Protein AF-A0A2W2MKD1-F1 (afdb_monomer_lite)

Structure (mmCIF, N/CA/C/O backbone):
data_AF-A0A2W2MKD1-F1
#
_entry.id   AF-A0A2W2MKD1-F1
#
loop_
_atom_site.group_PDB
_atom_site.id
_atom_site.type_symbol
_atom_site.label_atom_id
_atom_site.label_alt_id
_atom_site.label_comp_id
_atom_site.label_asym_id
_atom_site.label_entity_id
_atom_site.label_seq_id
_atom_site.pdbx_PDB_ins_code
_atom_site.Cartn_x
_atom_site.Cartn_y
_atom_site.Cartn_z
_atom_site.occupancy
_atom_site.B_iso_or_equiv
_atom_site.auth_seq_id
_atom_site.auth_comp_id
_atom_site.auth_asym_id
_atom_site.auth_atom_id
_atom_site.pdbx_PDB_model_num
ATOM 1 N N . MET A 1 1 ? -12.710 1.604 41.311 1.00 75.38 1 MET A N 1
ATOM 2 C CA . MET A 1 1 ? -12.451 0.611 40.244 1.00 75.38 1 MET A CA 1
ATOM 3 C C . MET A 1 1 ? -13.585 0.554 39.231 1.00 75.38 1 MET A C 1
ATOM 5 O O . MET A 1 1 ? -13.336 0.940 38.103 1.00 75.38 1 MET A O 1
ATOM 9 N N . LEU A 1 2 ? -14.827 0.238 39.620 1.00 88.69 2 LEU A N 1
ATOM 10 C CA . LEU A 1 2 ? -15.974 0.166 38.690 1.00 88.69 2 LEU A CA 1
ATOM 11 C C . 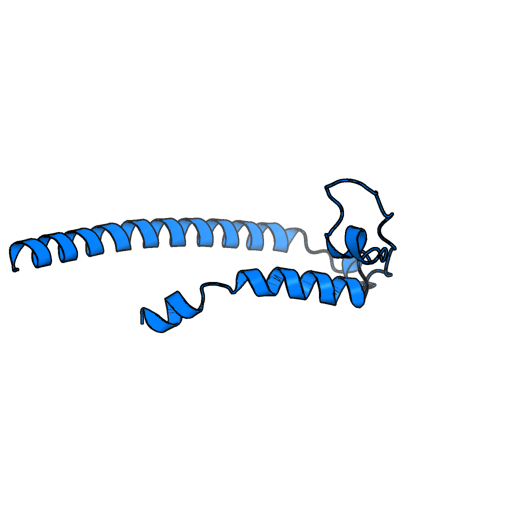LEU A 1 2 ? -16.208 1.430 37.836 1.00 88.69 2 LEU A C 1
ATOM 13 O O . LEU A 1 2 ? -16.461 1.316 36.643 1.00 88.69 2 LEU A O 1
ATOM 17 N N . VAL A 1 3 ? -16.065 2.628 38.415 1.00 90.31 3 VAL A N 1
ATOM 18 C CA . VAL A 1 3 ? -16.225 3.903 37.682 1.00 90.31 3 VAL A CA 1
ATOM 19 C C . VAL A 1 3 ? -15.140 4.085 36.617 1.00 90.31 3 VAL A C 1
ATOM 21 O O . VAL A 1 3 ? -15.439 4.439 35.482 1.00 90.31 3 VAL A O 1
ATOM 24 N N . LEU A 1 4 ? -13.885 3.783 36.958 1.00 86.44 4 LEU A N 1
ATOM 25 C CA . LEU A 1 4 ? -12.760 3.863 36.023 1.00 86.44 4 LEU A CA 1
ATOM 26 C C . LEU A 1 4 ? -12.923 2.837 34.892 1.00 86.44 4 LEU A C 1
ATOM 28 O O . LEU A 1 4 ? -12.731 3.175 33.729 1.00 86.44 4 LEU A O 1
ATOM 32 N N . THR A 1 5 ? -13.362 1.616 35.212 1.00 87.06 5 THR A N 1
ATOM 33 C CA . THR A 1 5 ? -13.659 0.576 34.217 1.00 87.06 5 THR A CA 1
ATOM 34 C C . THR A 1 5 ? -14.791 0.995 33.275 1.00 87.06 5 THR A C 1
ATOM 36 O O . THR A 1 5 ? -14.659 0.840 32.064 1.00 87.06 5 THR A O 1
ATOM 39 N N . ALA A 1 6 ? -15.879 1.572 33.793 1.00 86.88 6 ALA A N 1
ATOM 40 C CA . ALA A 1 6 ? -16.997 2.038 32.971 1.00 86.88 6 ALA A CA 1
ATOM 41 C C . ALA A 1 6 ? -16.575 3.152 31.998 1.00 86.88 6 ALA A C 1
ATOM 43 O O . ALA A 1 6 ? -16.906 3.092 30.813 1.00 86.88 6 ALA A O 1
ATOM 44 N N . VAL A 1 7 ? -15.792 4.127 32.476 1.00 88.00 7 VAL A N 1
ATOM 45 C CA . VAL A 1 7 ? -15.251 5.215 31.644 1.00 88.00 7 VAL A CA 1
ATOM 46 C C . VAL A 1 7 ? -14.329 4.669 30.549 1.00 88.00 7 VAL A C 1
ATOM 48 O O . VAL A 1 7 ? -14.455 5.076 29.395 1.00 88.00 7 VAL A O 1
ATOM 51 N N . LEU A 1 8 ? -13.460 3.703 30.870 1.00 85.25 8 LEU A N 1
ATOM 52 C CA . LEU A 1 8 ? -12.581 3.060 29.886 1.00 85.25 8 LEU A CA 1
ATOM 53 C C . LEU A 1 8 ? -13.373 2.307 28.808 1.00 85.25 8 LEU A C 1
ATOM 55 O O . LEU A 1 8 ? -13.091 2.464 27.622 1.00 85.25 8 LEU A O 1
ATOM 59 N N . VAL A 1 9 ? -14.397 1.537 29.185 1.00 83.62 9 VAL A N 1
ATOM 60 C CA . VAL A 1 9 ? -15.230 0.781 28.230 1.00 83.62 9 VAL A CA 1
ATOM 61 C C . VAL A 1 9 ? -16.011 1.713 27.297 1.00 83.62 9 VAL A C 1
ATOM 63 O O . VAL A 1 9 ? -16.065 1.478 26.086 1.00 83.62 9 VAL A O 1
ATOM 66 N N . LEU A 1 10 ? -16.577 2.798 27.831 1.00 82.56 10 LEU A N 1
ATOM 67 C CA . LEU A 1 10 ? -17.247 3.829 27.032 1.00 82.56 10 LEU A CA 1
ATOM 68 C C . LEU A 1 10 ? -16.271 4.530 26.072 1.00 82.56 10 LEU A C 1
ATOM 70 O O . LEU A 1 10 ? -16.591 4.700 24.892 1.00 82.56 10 LEU A O 1
ATOM 74 N N . GLY A 1 11 ? -15.069 4.869 26.550 1.00 83.00 11 GLY A N 1
ATOM 75 C CA . GLY A 1 11 ? -14.011 5.483 25.745 1.00 83.00 11 GLY A CA 1
ATOM 76 C C . GLY A 1 11 ? -13.528 4.587 24.601 1.00 83.00 11 GLY A C 1
ATOM 77 O O . GLY A 1 11 ? -13.415 5.048 23.463 1.00 83.00 11 GLY A O 1
ATOM 78 N N . MET A 1 12 ? -13.330 3.289 24.858 1.00 84.31 12 MET A N 1
ATOM 79 C CA . MET A 1 12 ? -12.928 2.314 23.834 1.00 84.31 12 MET A CA 1
ATOM 80 C C . MET A 1 12 ? -13.971 2.178 22.722 1.00 84.31 12 MET A C 1
ATOM 82 O O . MET A 1 12 ? -13.617 2.152 21.543 1.00 84.31 12 MET A O 1
ATOM 86 N N . LYS A 1 13 ? -15.264 2.144 23.067 1.00 77.81 13 LYS A N 1
ATOM 87 C CA . LYS A 1 13 ? -16.346 1.976 22.083 1.00 77.81 13 LYS A CA 1
ATOM 88 C C . LYS A 1 13 ? -16.456 3.167 21.126 1.00 77.81 13 LYS A C 1
ATOM 90 O O . LYS A 1 13 ? -16.763 2.981 19.948 1.00 77.81 13 LYS A O 1
ATOM 95 N N . LEU A 1 14 ? -16.201 4.379 21.620 1.00 80.50 14 LEU A N 1
ATOM 96 C CA . LEU A 1 14 ? -16.163 5.579 20.785 1.00 80.50 14 LEU A CA 1
ATOM 97 C C . LEU A 1 14 ? -14.879 5.632 19.940 1.00 80.50 14 LEU A C 1
ATOM 99 O O . LEU A 1 14 ? -14.959 5.876 18.737 1.00 80.50 14 LEU A O 1
ATOM 103 N N . SER A 1 15 ? -13.725 5.321 20.541 1.00 84.62 15 SER A N 1
ATOM 104 C CA . SER A 1 15 ? -12.421 5.280 19.862 1.00 84.62 15 SER A CA 1
ATOM 105 C C . SER A 1 15 ? -12.405 4.290 18.690 1.00 84.62 15 SER A C 1
ATOM 107 O O . SER A 1 15 ? -12.015 4.642 17.578 1.00 84.62 15 SER A O 1
ATOM 109 N N . ALA A 1 16 ? -12.954 3.087 18.885 1.00 83.12 16 ALA A N 1
ATOM 110 C CA . ALA A 1 16 ? -13.047 2.074 17.836 1.00 83.12 16 ALA A CA 1
ATOM 111 C C . ALA A 1 16 ? -13.875 2.546 16.627 1.00 83.12 16 ALA A C 1
ATOM 113 O O . ALA A 1 16 ? -13.502 2.289 15.482 1.00 83.12 16 ALA A O 1
ATOM 114 N N . ARG A 1 17 ? -14.972 3.284 16.860 1.00 86.75 17 ARG A N 1
ATOM 115 C CA . ARG A 1 17 ? -15.793 3.845 15.774 1.00 86.75 17 ARG A CA 1
ATOM 116 C C . ARG A 1 17 ? -15.025 4.895 14.982 1.00 86.75 17 ARG A C 1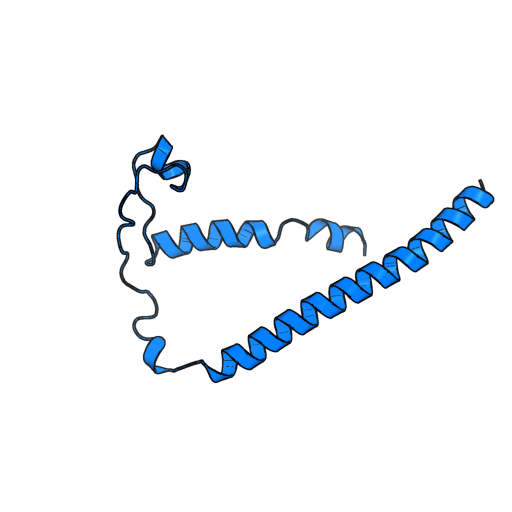
ATOM 118 O O . ARG A 1 17 ? -15.019 4.819 13.757 1.00 86.75 17 ARG A O 1
ATOM 125 N N . VAL A 1 18 ? -14.337 5.818 15.652 1.00 89.75 18 VAL A N 1
ATOM 126 C CA . VAL A 1 18 ? -13.517 6.838 14.976 1.00 89.75 18 VAL A CA 1
ATOM 127 C C . VAL A 1 18 ? -12.408 6.179 14.151 1.00 89.75 18 VAL A C 1
ATOM 129 O O . VAL A 1 18 ? -12.287 6.471 12.962 1.00 89.75 18 VAL A O 1
ATOM 132 N N . THR A 1 19 ? -11.674 5.220 14.721 1.00 89.06 19 THR A N 1
ATOM 133 C CA . THR A 1 19 ? -10.641 4.473 13.987 1.00 89.06 19 THR A CA 1
ATOM 134 C C . THR A 1 19 ? -11.224 3.735 12.782 1.00 89.06 19 THR A C 1
ATOM 136 O O . THR A 1 19 ? -10.651 3.800 11.696 1.00 89.06 19 THR A O 1
ATOM 139 N N . SER A 1 20 ? -12.389 3.092 12.920 1.00 88.50 20 SER A N 1
ATOM 140 C CA . SER A 1 20 ? -13.039 2.395 11.800 1.00 88.50 20 SER A CA 1
ATOM 141 C C . SER A 1 20 ? -13.433 3.338 10.657 1.00 88.50 20 SER A C 1
ATOM 143 O O . SER A 1 20 ? -13.250 2.993 9.492 1.00 88.50 20 SER A O 1
ATOM 145 N N . VAL A 1 21 ? -13.893 4.554 10.973 1.00 94.75 21 VAL A N 1
ATOM 146 C CA . VAL A 1 21 ? -14.228 5.577 9.972 1.00 94.75 21 VAL A CA 1
ATOM 147 C C . VAL A 1 21 ? -12.969 6.047 9.248 1.00 94.75 21 VAL A C 1
ATOM 149 O O . VAL A 1 21 ? -12.952 6.094 8.020 1.00 94.75 21 VAL A O 1
ATOM 152 N N . VAL A 1 22 ? -11.885 6.322 9.979 1.00 93.94 22 VAL A N 1
ATOM 153 C CA . VAL A 1 22 ? -10.592 6.699 9.380 1.00 93.94 22 VAL A CA 1
ATOM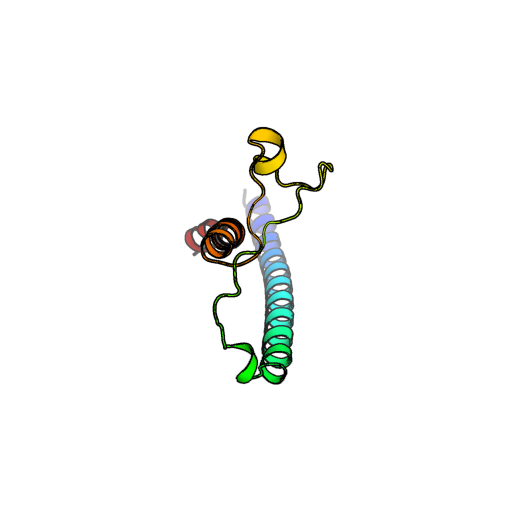 154 C C . VAL A 1 22 ? -10.065 5.588 8.464 1.00 93.94 22 VAL A C 1
ATOM 156 O O . VAL A 1 22 ? -9.575 5.861 7.366 1.00 93.94 22 VAL A O 1
ATOM 159 N N . VAL A 1 23 ? -10.214 4.324 8.874 1.00 92.62 23 VAL A N 1
ATOM 160 C CA . VAL A 1 23 ? -9.846 3.160 8.057 1.00 92.62 23 VAL A CA 1
ATOM 161 C C . VAL A 1 23 ? -10.708 3.058 6.794 1.00 92.62 23 VAL A C 1
ATOM 163 O O . VAL A 1 23 ? -10.172 2.824 5.711 1.00 92.62 23 VAL A O 1
ATOM 166 N N . ALA A 1 24 ? -12.018 3.268 6.897 1.00 95.31 24 ALA A N 1
ATOM 167 C CA . ALA A 1 24 ? -12.910 3.250 5.741 1.00 95.31 24 ALA A CA 1
ATOM 168 C C . ALA A 1 24 ? -12.542 4.344 4.725 1.00 95.31 24 ALA A C 1
ATOM 170 O O . ALA A 1 24 ? -12.475 4.073 3.527 1.00 95.31 24 ALA A O 1
ATOM 171 N N . ILE A 1 25 ? -12.222 5.552 5.202 1.00 96.62 25 ILE A N 1
ATOM 172 C CA . ILE A 1 25 ? -11.803 6.670 4.348 1.00 96.62 25 ILE A CA 1
ATOM 173 C C . ILE A 1 25 ? -10.503 6.333 3.608 1.00 96.62 25 ILE A C 1
ATOM 175 O O . ILE A 1 25 ? -10.461 6.459 2.384 1.00 96.62 25 ILE A O 1
ATOM 179 N N . LYS A 1 26 ? -9.453 5.860 4.304 1.00 92.12 26 LYS A N 1
ATOM 180 C CA . LYS A 1 26 ? -8.188 5.509 3.626 1.00 92.12 26 LYS A CA 1
ATOM 181 C C . LYS A 1 26 ? -8.388 4.403 2.583 1.00 92.12 26 LYS A C 1
ATOM 183 O O . LYS A 1 26 ? -7.811 4.483 1.504 1.00 92.12 26 LYS A O 1
ATOM 188 N N . VAL A 1 27 ? -9.226 3.402 2.867 1.00 96.31 27 VAL A N 1
ATOM 189 C CA . VAL A 1 27 ? -9.513 2.307 1.926 1.00 96.31 27 VAL A CA 1
ATOM 190 C C . VAL A 1 27 ? -10.275 2.829 0.709 1.00 96.31 27 VAL A C 1
ATOM 192 O O . VAL A 1 27 ? -9.924 2.476 -0.414 1.00 96.31 27 VAL A O 1
ATOM 195 N N . ALA A 1 28 ? -11.256 3.713 0.900 1.00 97.12 28 ALA A N 1
ATOM 196 C CA . ALA A 1 28 ? -11.977 4.337 -0.207 1.00 97.12 28 ALA A CA 1
ATOM 197 C C . ALA A 1 28 ? -11.034 5.124 -1.133 1.00 97.12 28 ALA A C 1
ATOM 199 O O . ALA A 1 28 ? -11.106 4.971 -2.351 1.00 97.12 28 ALA A O 1
ATOM 200 N N . VAL A 1 29 ? -10.101 5.901 -0.568 1.00 96.69 29 VAL A N 1
ATOM 201 C CA . VAL A 1 29 ? -9.080 6.623 -1.349 1.00 96.69 29 VAL A CA 1
ATOM 202 C C . VAL A 1 29 ? -8.210 5.651 -2.152 1.00 96.69 29 VAL A C 1
ATOM 204 O O . VAL A 1 29 ? -8.009 5.862 -3.347 1.00 96.69 29 VAL A O 1
ATOM 207 N N . VAL A 1 30 ? -7.742 4.561 -1.534 1.00 95.88 30 VAL A N 1
ATOM 208 C CA . VAL A 1 30 ? -6.949 3.528 -2.223 1.00 95.88 30 VAL A CA 1
ATOM 209 C C . VAL A 1 30 ? -7.736 2.903 -3.380 1.00 95.88 30 VAL A C 1
ATOM 211 O O . VAL A 1 30 ? -7.196 2.774 -4.477 1.00 95.88 30 VAL A O 1
ATOM 214 N N . LEU A 1 31 ? -9.016 2.574 -3.183 1.00 97.12 31 LEU A N 1
ATOM 215 C CA . LEU A 1 31 ? -9.866 2.009 -4.238 1.00 97.12 31 LEU A CA 1
ATOM 216 C C . LEU A 1 31 ? -10.051 2.972 -5.415 1.00 97.12 31 LEU A C 1
ATOM 218 O O . LEU A 1 31 ? -9.940 2.549 -6.565 1.00 97.12 31 LEU A O 1
ATOM 222 N N . VAL A 1 32 ? -10.280 4.261 -5.150 1.00 96.38 32 VAL A N 1
ATOM 223 C CA . VAL A 1 32 ? -10.396 5.282 -6.205 1.00 96.38 32 VAL A CA 1
ATOM 224 C C . VAL A 1 32 ? -9.110 5.363 -7.028 1.00 96.38 32 VAL A C 1
ATOM 226 O O . VAL A 1 32 ? -9.175 5.379 -8.257 1.00 96.38 32 VAL A O 1
ATOM 229 N N . VAL A 1 33 ? -7.945 5.359 -6.373 1.00 95.25 33 VAL A N 1
ATOM 230 C CA . VAL A 1 33 ? -6.642 5.388 -7.058 1.00 95.25 33 VAL A CA 1
ATOM 231 C C . VAL A 1 33 ? -6.428 4.135 -7.908 1.00 95.25 33 VAL A C 1
ATOM 233 O O . VAL A 1 33 ? -5.970 4.256 -9.042 1.00 95.25 33 VAL A O 1
ATOM 236 N N . ILE A 1 34 ? -6.788 2.949 -7.406 1.00 94.62 34 ILE A N 1
ATOM 237 C CA . ILE A 1 34 ? -6.676 1.689 -8.160 1.00 94.62 34 ILE A CA 1
ATOM 238 C C . ILE A 1 34 ? -7.562 1.725 -9.409 1.00 94.62 34 ILE A C 1
ATOM 240 O O . ILE A 1 34 ? -7.088 1.411 -10.500 1.00 94.62 34 ILE A O 1
ATOM 244 N N . ILE A 1 35 ? -8.827 2.132 -9.264 1.00 95.25 35 ILE A N 1
ATOM 245 C CA . ILE A 1 35 ? -9.781 2.203 -10.378 1.00 95.25 35 ILE A CA 1
ATOM 246 C C . ILE A 1 35 ? -9.297 3.209 -11.424 1.00 95.25 35 ILE A C 1
ATOM 248 O O . ILE A 1 35 ? -9.213 2.870 -12.601 1.00 95.25 35 ILE A O 1
ATOM 252 N N . ALA A 1 36 ? -8.932 4.423 -11.004 1.00 93.62 36 ALA A N 1
ATOM 253 C CA . ALA A 1 36 ? -8.414 5.440 -11.910 1.00 93.62 36 ALA A CA 1
ATOM 254 C C . ALA A 1 36 ? -7.139 4.953 -12.613 1.00 93.62 36 ALA A C 1
ATOM 256 O O . ALA A 1 36 ? -7.059 5.007 -13.836 1.00 93.62 36 ALA A O 1
ATOM 257 N N . GLY A 1 37 ? -6.175 4.415 -11.861 1.00 89.38 37 GLY A N 1
ATOM 258 C CA . GLY A 1 37 ? -4.906 3.916 -12.387 1.00 89.38 37 GLY A CA 1
ATOM 259 C C . GLY A 1 37 ? -5.070 2.782 -13.399 1.00 89.38 37 GLY A C 1
ATOM 260 O O . GLY A 1 37 ? -4.366 2.774 -14.407 1.00 89.38 37 GLY A O 1
ATOM 261 N N . ALA A 1 38 ? -6.034 1.879 -13.192 1.00 88.75 38 ALA A N 1
ATOM 262 C CA . ALA A 1 38 ? -6.313 0.776 -14.111 1.00 88.75 38 ALA A CA 1
ATOM 263 C C . ALA A 1 38 ? -6.677 1.260 -15.528 1.00 88.75 38 ALA A C 1
ATOM 265 O O . ALA A 1 38 ? -6.243 0.655 -16.507 1.00 88.75 38 ALA A O 1
ATOM 266 N N . PHE A 1 39 ? -7.388 2.386 -15.660 1.00 85.50 39 PHE A N 1
ATOM 267 C CA . PHE A 1 39 ? -7.717 2.971 -16.968 1.00 85.50 39 PHE A CA 1
ATOM 268 C C . PHE A 1 39 ? -6.515 3.625 -17.676 1.00 85.50 39 PHE A C 1
ATOM 270 O O . PHE A 1 39 ? -6.562 3.835 -18.887 1.00 85.50 39 PHE A O 1
ATOM 277 N N . PHE A 1 40 ? -5.428 3.925 -16.956 1.00 82.81 40 PHE A N 1
ATOM 278 C CA . PHE A 1 40 ? -4.200 4.508 -17.517 1.00 82.81 40 PHE A CA 1
ATOM 279 C C . PHE A 1 40 ? -3.133 3.465 -17.887 1.00 82.81 40 PHE A C 1
ATOM 281 O O . PHE A 1 40 ? -2.065 3.828 -18.393 1.00 82.81 40 PHE A O 1
ATOM 288 N N . VAL A 1 41 ? -3.404 2.173 -17.682 1.00 80.38 41 VAL A N 1
ATOM 289 C CA . VAL A 1 41 ? -2.465 1.095 -18.007 1.00 80.38 41 VAL A CA 1
ATOM 290 C C . VAL A 1 41 ? -2.342 0.923 -19.525 1.00 80.38 41 VAL A C 1
ATOM 292 O O . VAL A 1 41 ? -3.274 0.495 -20.201 1.00 80.38 41 VAL A O 1
ATOM 295 N N . LYS A 1 42 ? -1.158 1.219 -20.074 1.00 81.12 42 LYS A N 1
ATOM 296 C CA . LYS A 1 42 ? -0.825 0.991 -21.489 1.00 81.12 42 LYS A CA 1
ATOM 297 C C . LYS A 1 42 ? 0.185 -0.147 -21.620 1.00 81.12 42 LYS A C 1
ATOM 299 O O . LYS A 1 42 ? 1.321 -0.014 -21.175 1.00 81.12 42 LYS A O 1
ATOM 304 N N . GLY A 1 43 ? -0.209 -1.224 -22.308 1.00 74.50 43 GLY A N 1
ATOM 305 C CA . GLY A 1 43 ? 0.617 -2.414 -22.583 1.00 74.50 43 GLY A CA 1
ATOM 306 C C . GLY A 1 43 ? 1.989 -2.118 -23.214 1.00 74.50 43 GLY A C 1
ATOM 307 O O . GLY A 1 43 ? 2.962 -2.820 -22.960 1.00 74.50 43 GLY A O 1
ATOM 308 N N . GLY A 1 44 ? 2.093 -1.032 -23.986 1.00 77.69 44 GLY A N 1
ATOM 309 C CA . GLY A 1 44 ? 3.350 -0.604 -24.607 1.00 77.69 44 GLY A CA 1
ATOM 310 C C . GLY A 1 44 ? 4.395 -0.047 -23.633 1.00 77.69 44 GLY A C 1
ATOM 311 O O . GLY A 1 44 ? 5.575 -0.057 -23.959 1.00 77.69 44 GLY A O 1
ATOM 312 N N . ASN A 1 45 ? 3.998 0.386 -22.430 1.00 77.00 45 ASN A N 1
ATOM 313 C CA . ASN A 1 45 ? 4.924 0.941 -21.433 1.00 77.00 45 ASN A CA 1
ATOM 314 C C . ASN A 1 45 ? 5.676 -0.140 -20.639 1.00 77.00 45 ASN A C 1
ATOM 316 O O . ASN A 1 45 ? 6.571 0.182 -19.864 1.00 77.00 45 ASN A O 1
ATOM 320 N N . TYR A 1 46 ? 5.321 -1.416 -20.812 1.00 74.69 46 TYR A N 1
ATOM 321 C CA . TYR A 1 46 ? 5.945 -2.531 -20.096 1.00 74.69 46 TYR A CA 1
ATOM 322 C C . TYR A 1 46 ? 7.256 -3.010 -20.733 1.00 74.69 46 TYR A C 1
ATOM 324 O O . TYR A 1 46 ? 7.906 -3.895 -20.180 1.00 74.69 46 TYR A O 1
ATOM 332 N N . SER A 1 47 ? 7.654 -2.450 -21.881 1.00 74.75 47 SER A N 1
ATOM 333 C CA . SER A 1 47 ? 8.884 -2.825 -22.577 1.00 74.75 47 SER A CA 1
ATOM 334 C C . SER A 1 47 ? 9.792 -1.611 -22.792 1.00 74.75 47 SER A C 1
ATOM 336 O O . SER A 1 47 ? 9.412 -0.713 -23.544 1.00 74.75 47 SER A O 1
ATOM 338 N N . PRO A 1 48 ? 11.011 -1.590 -22.221 1.00 79.19 48 PRO A N 1
ATOM 339 C CA . PRO A 1 48 ? 11.588 -2.563 -21.284 1.00 79.19 48 PRO A CA 1
ATOM 340 C C . PRO A 1 48 ? 11.037 -2.407 -19.851 1.00 79.19 48 PRO A C 1
ATOM 342 O O . PRO A 1 48 ? 10.975 -1.298 -19.331 1.00 79.19 48 PRO A O 1
ATOM 345 N N . PHE A 1 49 ? 10.695 -3.521 -19.186 1.00 74.75 49 PHE A N 1
ATOM 346 C CA . PHE A 1 49 ? 10.141 -3.524 -17.816 1.00 74.75 49 PHE A CA 1
ATOM 347 C C . PHE A 1 49 ? 11.094 -2.907 -16.783 1.00 74.75 49 PHE A C 1
ATOM 349 O O . PHE A 1 49 ? 10.660 -2.305 -15.806 1.00 74.75 49 PHE A O 1
ATOM 356 N N . ILE A 1 50 ? 12.402 -3.050 -17.015 1.00 77.19 50 ILE A N 1
ATOM 357 C CA . ILE A 1 50 ? 13.449 -2.438 -16.202 1.00 77.19 50 ILE A CA 1
ATOM 358 C C . ILE A 1 50 ? 14.092 -1.335 -17.047 1.00 77.19 50 ILE A C 1
ATOM 360 O O . ILE A 1 50 ? 14.844 -1.648 -17.978 1.00 77.19 50 ILE A O 1
ATOM 364 N N . PRO A 1 51 ? 13.819 -0.052 -16.749 1.00 77.75 51 PRO A N 1
ATOM 365 C CA . PRO A 1 51 ? 14.533 1.049 -17.373 1.00 77.75 51 PRO A CA 1
ATOM 366 C C . PRO A 1 51 ? 16.026 0.952 -17.047 1.00 77.75 51 PRO A C 1
ATOM 368 O O . PRO A 1 51 ? 16.415 0.454 -15.984 1.00 77.75 51 PRO A O 1
ATOM 371 N N . LYS A 1 52 ? 16.873 1.417 -17.970 1.00 79.19 52 LYS A N 1
ATOM 372 C CA . LYS A 1 52 ? 18.325 1.457 -17.756 1.00 79.19 52 LYS A CA 1
ATOM 373 C C . LYS A 1 52 ? 18.627 2.295 -16.510 1.00 79.19 52 LYS A C 1
ATOM 375 O O . LYS A 1 52 ? 17.967 3.299 -16.278 1.00 79.19 52 LYS A O 1
ATOM 380 N N . ALA A 1 53 ? 19.608 1.860 -15.719 1.00 75.62 53 ALA A N 1
ATOM 381 C CA . ALA A 1 53 ? 20.038 2.604 -14.542 1.00 75.62 53 ALA A CA 1
ATOM 382 C C . ALA A 1 53 ? 20.593 3.963 -14.983 1.00 75.62 53 ALA A C 1
ATOM 384 O O . ALA A 1 53 ? 21.593 4.018 -15.703 1.00 75.62 53 ALA A O 1
ATOM 385 N N . GLU A 1 54 ? 19.939 5.039 -14.564 1.00 73.44 54 GLU A N 1
ATOM 386 C CA . GLU A 1 54 ? 20.422 6.394 -14.776 1.00 73.44 54 GLU A CA 1
ATOM 387 C C . GLU A 1 54 ? 21.138 6.869 -13.508 1.00 73.44 54 GLU A C 1
ATOM 389 O O . GLU A 1 54 ? 20.581 6.771 -12.406 1.00 73.44 54 GLU A O 1
ATOM 394 N N . PRO A 1 55 ? 22.385 7.359 -13.625 1.00 66.19 55 PRO A N 1
ATOM 395 C CA . PRO A 1 55 ? 23.068 7.952 -12.491 1.00 66.19 55 PRO A CA 1
ATOM 396 C C . PRO A 1 55 ? 22.288 9.191 -12.050 1.00 66.19 55 PRO A C 1
ATOM 398 O O . PRO A 1 55 ? 22.046 10.102 -12.846 1.00 66.19 55 PRO A O 1
ATOM 401 N N . VAL A 1 56 ? 21.889 9.234 -10.779 1.00 64.31 56 VAL A N 1
ATOM 402 C CA . VAL A 1 56 ? 21.352 10.466 -10.202 1.00 64.31 56 VAL A CA 1
ATOM 403 C C . VAL A 1 56 ? 22.486 11.479 -10.223 1.00 64.31 56 VAL A C 1
ATOM 405 O O . VAL A 1 56 ? 23.569 11.223 -9.698 1.00 64.31 56 VAL A O 1
ATOM 408 N N . THR A 1 57 ? 22.265 12.614 -10.891 1.00 63.16 57 THR A N 1
ATOM 409 C CA . THR A 1 57 ? 23.211 13.728 -10.814 1.00 63.16 57 THR A CA 1
ATOM 410 C C . THR A 1 57 ? 23.314 14.115 -9.352 1.00 63.16 57 THR A C 1
ATOM 412 O O . THR A 1 57 ? 22.317 14.543 -8.769 1.00 63.16 57 THR A O 1
ATOM 415 N N . ALA A 1 58 ? 24.504 13.923 -8.785 1.00 56.22 58 ALA A N 1
ATOM 416 C CA . ALA A 1 58 ? 24.788 14.226 -7.399 1.00 56.22 58 ALA A CA 1
ATOM 417 C C . ALA A 1 58 ? 24.631 15.731 -7.172 1.00 56.22 58 ALA A C 1
ATOM 419 O O . ALA A 1 58 ? 25.539 16.531 -7.405 1.00 56.22 58 ALA A O 1
ATOM 420 N N . GLY A 1 59 ? 23.424 16.145 -6.807 1.00 56.66 59 GLY A N 1
ATOM 421 C CA . GLY A 1 59 ? 23.167 17.501 -6.380 1.00 56.66 59 GLY A CA 1
ATOM 422 C C . GLY A 1 59 ? 23.630 17.568 -4.943 1.00 56.66 59 GLY A C 1
ATOM 423 O O . GLY A 1 59 ? 22.890 17.102 -4.084 1.00 56.66 59 GLY A O 1
ATOM 424 N N . GLY A 1 60 ? 24.818 18.126 -4.690 1.00 57.53 60 GLY A N 1
ATOM 425 C CA . GLY A 1 60 ? 25.404 18.354 -3.358 1.00 57.53 60 GLY A CA 1
ATOM 426 C C . GLY A 1 60 ? 24.591 19.310 -2.468 1.00 57.53 60 GLY A C 1
ATOM 427 O O . GLY A 1 60 ? 25.115 20.268 -1.914 1.00 57.53 60 GLY A O 1
ATOM 428 N N . ASN A 1 61 ? 23.289 19.068 -2.364 1.00 68.12 61 ASN A N 1
ATOM 429 C CA . ASN A 1 61 ? 22.278 19.835 -1.665 1.00 68.12 61 ASN A CA 1
ATOM 430 C C . ASN A 1 61 ? 21.829 19.051 -0.421 1.00 68.12 61 ASN A C 1
ATOM 432 O O . ASN A 1 61 ? 21.890 17.824 -0.396 1.00 68.12 61 ASN A O 1
ATOM 436 N N . LEU A 1 62 ? 21.227 19.732 0.562 1.00 66.44 62 LEU A N 1
ATOM 437 C CA . LEU A 1 62 ? 20.614 19.111 1.757 1.00 66.44 62 LEU A CA 1
ATOM 438 C C . LEU A 1 62 ? 19.483 18.100 1.452 1.00 66.44 62 LEU A C 1
ATOM 440 O O . LEU A 1 62 ? 18.949 17.481 2.366 1.00 66.44 62 LEU A O 1
ATOM 444 N N . LYS A 1 63 ? 19.077 17.961 0.184 1.00 65.94 63 LYS A N 1
ATOM 445 C CA . LYS A 1 63 ? 18.068 16.994 -0.271 1.00 65.94 63 LYS A C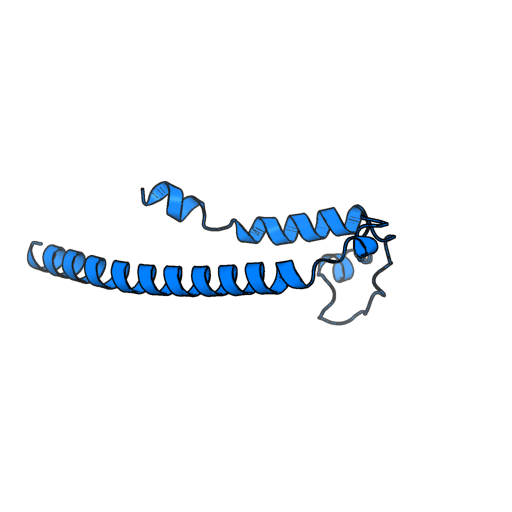A 1
ATOM 446 C C . LYS A 1 63 ? 18.666 15.692 -0.809 1.00 65.94 63 LYS A C 1
ATOM 448 O O . LYS A 1 63 ? 17.901 14.804 -1.175 1.00 65.94 63 LYS A O 1
ATOM 453 N N . ALA A 1 64 ? 19.993 15.586 -0.884 1.00 66.25 64 ALA A N 1
ATOM 454 C CA . ALA A 1 64 ? 20.648 14.342 -1.250 1.00 66.25 64 ALA A CA 1
ATOM 455 C C . ALA A 1 64 ? 20.453 13.295 -0.136 1.00 66.25 64 ALA A C 1
ATOM 457 O O . ALA A 1 64 ? 20.435 13.646 1.050 1.00 66.25 64 ALA A O 1
ATOM 458 N N . PRO A 1 65 ? 20.285 12.009 -0.482 1.00 73.19 65 PRO A N 1
ATOM 459 C CA . PRO A 1 65 ? 20.215 10.948 0.508 1.00 73.19 65 PRO A CA 1
ATOM 460 C C . PRO A 1 65 ? 21.501 10.913 1.345 1.00 73.19 65 PRO A C 1
ATOM 462 O O . PRO A 1 65 ? 22.598 11.100 0.830 1.00 73.19 65 PRO A O 1
ATOM 465 N N . LEU A 1 66 ? 21.373 10.647 2.651 1.00 73.75 66 LEU A N 1
ATOM 466 C CA . LEU A 1 66 ? 22.504 10.653 3.596 1.00 73.75 66 LEU A CA 1
ATOM 467 C C . LEU A 1 66 ? 23.668 9.754 3.150 1.00 73.75 66 LEU A C 1
ATOM 469 O O . LEU A 1 66 ? 24.822 10.077 3.405 1.00 73.75 66 LEU A O 1
ATOM 473 N N . ILE A 1 67 ? 23.372 8.661 2.439 1.00 69.69 67 ILE A N 1
ATOM 474 C CA . ILE A 1 67 ? 24.387 7.766 1.873 1.00 69.69 67 ILE A CA 1
ATOM 475 C C . ILE A 1 67 ? 25.274 8.475 0.835 1.00 69.69 67 ILE A C 1
ATOM 477 O O . ILE A 1 67 ? 26.470 8.220 0.770 1.00 69.69 67 ILE A O 1
ATOM 481 N N . GLU A 1 68 ? 24.713 9.405 0.067 1.00 72.12 68 GLU A N 1
ATOM 482 C CA . GLU A 1 68 ? 25.423 10.176 -0.951 1.00 72.12 68 GLU A CA 1
ATOM 483 C C . GLU A 1 68 ? 26.316 11.237 -0.299 1.00 72.12 68 GLU A C 1
ATOM 485 O O . GLU A 1 68 ? 27.486 11.355 -0.651 1.00 72.12 68 GLU A O 1
ATOM 490 N N . LEU A 1 69 ? 25.801 11.930 0.724 1.00 73.44 69 LEU A N 1
ATOM 491 C CA . LEU A 1 69 ? 26.562 12.899 1.524 1.00 73.44 69 LEU A CA 1
ATOM 492 C C . LEU A 1 69 ? 27.709 12.257 2.321 1.00 73.44 69 LEU A C 1
ATOM 494 O O . LEU A 1 69 ? 28.742 12.894 2.512 1.00 73.44 69 LEU A O 1
ATOM 498 N N . MET A 1 70 ? 27.537 11.021 2.801 1.00 75.12 70 MET A N 1
ATOM 499 C CA . MET A 1 70 ? 28.539 10.330 3.624 1.00 75.12 70 MET A CA 1
ATOM 500 C C . MET A 1 70 ? 29.548 9.512 2.818 1.00 75.12 70 MET A C 1
ATOM 502 O O . MET A 1 70 ? 30.714 9.447 3.201 1.00 75.12 70 MET A O 1
ATOM 506 N N . PHE A 1 71 ? 29.116 8.858 1.740 1.00 72.44 71 PHE A N 1
ATOM 507 C CA . PHE A 1 71 ? 29.954 7.912 1.001 1.00 72.44 71 PHE A CA 1
ATOM 508 C C . PHE A 1 71 ? 30.328 8.402 -0.402 1.00 72.44 71 PHE A C 1
ATOM 510 O O . PHE A 1 71 ? 31.236 7.834 -0.999 1.00 72.44 71 PHE A O 1
ATOM 517 N N . GLY A 1 72 ? 29.692 9.452 -0.935 1.00 66.81 72 GLY A N 1
ATOM 518 C CA . GLY A 1 72 ? 30.015 10.016 -2.253 1.00 66.81 72 GLY A CA 1
ATOM 519 C C . GLY A 1 72 ? 29.525 9.186 -3.446 1.00 66.81 72 GLY A C 1
ATOM 520 O O . GLY A 1 72 ? 29.880 9.484 -4.584 1.00 66.81 72 GLY A O 1
ATOM 521 N N . TRP A 1 73 ? 28.710 8.152 -3.207 1.00 63.06 73 TRP A N 1
ATOM 522 C CA . TRP A 1 73 ? 28.075 7.348 -4.254 1.00 63.06 73 TRP A CA 1
ATOM 523 C C . TRP A 1 73 ? 26.620 7.783 -4.419 1.00 63.06 73 TRP A C 1
ATOM 525 O O . TRP A 1 73 ? 25.829 7.689 -3.479 1.00 63.06 73 TRP A O 1
ATOM 535 N N . ALA A 1 74 ? 26.269 8.241 -5.621 1.00 64.31 74 ALA A N 1
ATOM 536 C CA . ALA A 1 74 ? 24.895 8.583 -5.958 1.00 64.31 74 ALA A CA 1
ATOM 537 C C . ALA A 1 74 ? 24.069 7.300 -6.174 1.00 64.31 74 ALA A C 1
ATOM 539 O O . ALA A 1 74 ? 24.501 6.414 -6.923 1.00 64.31 74 ALA A O 1
ATOM 540 N N . PRO A 1 75 ? 22.886 7.164 -5.550 1.00 65.19 75 PRO A N 1
ATOM 541 C CA . PRO A 1 75 ? 21.979 6.069 -5.864 1.00 65.19 75 PRO A CA 1
ATOM 542 C C . PRO A 1 75 ? 21.529 6.166 -7.326 1.00 65.19 75 PRO A C 1
ATOM 544 O O . PRO A 1 75 ? 21.395 7.254 -7.874 1.00 65.19 75 PRO A O 1
ATOM 547 N N . SER A 1 76 ? 21.303 5.034 -7.987 1.00 67.94 76 SER A N 1
ATOM 548 C CA . SER A 1 76 ? 20.786 5.033 -9.357 1.00 67.94 76 SER A CA 1
ATOM 549 C C . SER A 1 76 ? 19.270 5.214 -9.368 1.00 67.94 76 SER A C 1
ATOM 551 O O . SER A 1 76 ? 18.562 4.518 -8.631 1.00 67.94 76 SER A O 1
ATOM 553 N N . ASN A 1 77 ? 18.763 6.058 -10.267 1.00 69.25 77 ASN A N 1
ATOM 554 C CA . ASN A 1 77 ? 17.357 6.030 -10.644 1.00 69.25 77 ASN A CA 1
ATOM 555 C C . ASN A 1 77 ? 17.156 4.844 -11.593 1.00 69.25 77 ASN A C 1
ATOM 557 O O . ASN A 1 77 ? 17.842 4.728 -12.607 1.00 69.25 77 ASN A O 1
ATOM 561 N N . PHE A 1 78 ? 16.208 3.966 -11.259 1.00 75.25 78 PHE A N 1
ATOM 562 C CA . PHE A 1 78 ? 15.895 2.753 -12.026 1.00 75.25 78 PHE A CA 1
ATOM 563 C C . PHE A 1 78 ? 17.032 1.705 -12.052 1.00 75.25 78 PHE A C 1
ATOM 565 O O . PHE A 1 78 ? 18.043 1.821 -11.355 1.00 75.25 78 PHE A O 1
ATOM 572 N N . GLY A 1 79 ? 16.837 0.614 -12.799 1.00 80.06 79 GLY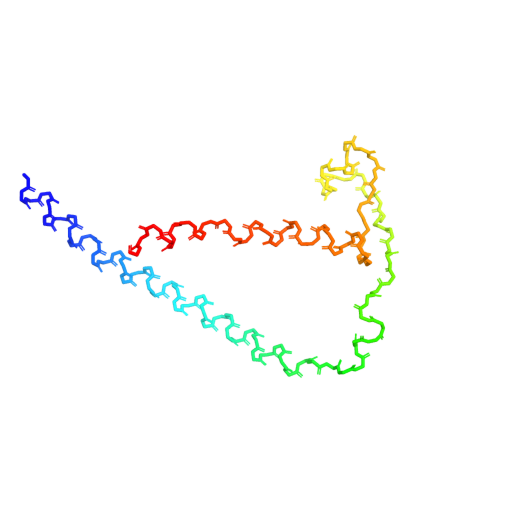 A N 1
ATOM 573 C CA . GLY A 1 79 ? 17.728 -0.549 -12.790 1.00 80.06 79 GLY A CA 1
ATOM 574 C C . GLY A 1 79 ? 17.648 -1.396 -11.512 1.00 80.06 79 GLY A C 1
ATOM 575 O O . GLY A 1 79 ? 16.860 -1.134 -10.607 1.00 80.06 79 GLY A O 1
ATOM 576 N N . VAL A 1 80 ? 18.488 -2.432 -11.430 1.00 82.19 80 VAL A N 1
ATOM 577 C CA . VAL A 1 80 ? 18.496 -3.384 -10.301 1.00 82.19 80 VAL A CA 1
ATOM 578 C C . VAL A 1 80 ? 18.800 -2.682 -8.975 1.00 82.19 80 VAL A C 1
ATOM 580 O O . VAL A 1 80 ? 18.101 -2.900 -7.990 1.00 82.19 80 VAL A O 1
ATOM 583 N N . MET A 1 81 ? 19.780 -1.775 -8.960 1.00 80.44 81 MET A N 1
ATOM 584 C CA . MET A 1 81 ? 20.119 -0.993 -7.766 1.00 80.44 81 MET A CA 1
ATOM 585 C C . MET A 1 81 ? 18.980 -0.049 -7.348 1.00 80.44 81 MET A C 1
ATOM 587 O O . MET A 1 81 ? 18.701 0.059 -6.157 1.00 80.44 81 MET A O 1
ATOM 591 N N . GLY A 1 82 ? 18.262 0.553 -8.306 1.00 81.81 82 GLY A N 1
ATOM 592 C CA . GLY A 1 82 ? 17.061 1.348 -8.032 1.00 81.81 82 GLY A CA 1
ATOM 593 C C . GLY A 1 82 ? 15.898 0.529 -7.451 1.00 81.81 82 GLY A C 1
ATOM 594 O O . GLY A 1 82 ? 15.144 1.023 -6.617 1.00 81.81 82 GLY A O 1
ATOM 595 N N . ILE A 1 83 ? 15.764 -0.745 -7.838 1.00 85.56 83 ILE A N 1
ATOM 596 C CA . ILE A 1 83 ? 14.769 -1.655 -7.245 1.00 85.56 83 ILE A CA 1
ATOM 597 C C . ILE A 1 83 ? 15.110 -1.934 -5.776 1.00 85.56 83 ILE A C 1
ATOM 599 O O . ILE A 1 83 ? 14.222 -1.869 -4.929 1.00 85.56 83 ILE A O 1
ATOM 603 N N . PHE A 1 84 ? 16.378 -2.201 -5.449 1.00 85.50 84 PHE A N 1
ATOM 604 C CA . PHE A 1 84 ? 16.802 -2.449 -4.064 1.00 85.50 84 PHE A CA 1
ATOM 605 C C . PHE A 1 84 ? 16.629 -1.228 -3.153 1.00 85.50 84 PHE A C 1
ATOM 607 O O . PHE A 1 84 ? 16.186 -1.371 -2.006 1.00 85.50 84 PHE A O 1
ATOM 614 N N . THR A 1 85 ? 16.931 -0.025 -3.648 1.00 82.94 85 THR A N 1
ATOM 615 C CA . THR A 1 85 ? 16.705 1.209 -2.883 1.00 82.94 85 THR A CA 1
ATOM 616 C C . THR A 1 85 ? 15.211 1.446 -2.655 1.00 82.94 85 THR A C 1
ATOM 618 O O . THR A 1 85 ? 14.805 1.686 -1.518 1.00 82.94 85 THR A O 1
ATOM 621 N N . ALA A 1 86 ? 14.371 1.285 -3.684 1.00 84.00 86 ALA A N 1
ATOM 622 C CA . ALA A 1 86 ? 12.919 1.418 -3.558 1.00 84.00 86 ALA A CA 1
ATOM 623 C C . ALA A 1 86 ? 12.302 0.357 -2.626 1.00 84.00 86 ALA A C 1
ATOM 625 O O . ALA A 1 86 ? 11.488 0.694 -1.766 1.00 84.00 86 ALA A O 1
ATOM 626 N N . ALA A 1 87 ? 12.718 -0.907 -2.741 1.00 88.50 87 ALA A N 1
ATOM 627 C CA . ALA A 1 87 ? 12.256 -1.996 -1.879 1.00 88.50 87 ALA A CA 1
ATOM 628 C C . ALA A 1 87 ? 12.548 -1.718 -0.395 1.00 88.50 87 ALA A C 1
ATOM 630 O O . ALA A 1 87 ? 11.689 -1.947 0.457 1.00 88.50 87 ALA A O 1
ATOM 631 N N . SER A 1 88 ? 13.723 -1.154 -0.095 1.00 86.88 88 SER A N 1
ATOM 632 C CA . SER A 1 88 ? 14.097 -0.763 1.270 1.00 86.88 88 SER A CA 1
ATOM 633 C C . SER A 1 88 ? 13.167 0.318 1.830 1.00 86.88 88 SER A C 1
ATOM 635 O O . SER A 1 88 ? 12.771 0.249 2.990 1.00 86.88 88 SER A O 1
ATOM 637 N N . VAL A 1 89 ? 12.759 1.291 1.006 1.00 84.56 89 VAL A N 1
ATOM 638 C CA . VAL A 1 89 ? 11.805 2.339 1.410 1.00 84.56 89 VAL A CA 1
ATOM 639 C C . VAL A 1 89 ? 10.415 1.754 1.677 1.00 84.56 89 VAL A C 1
ATOM 641 O O . VAL A 1 89 ? 9.788 2.087 2.681 1.00 84.56 89 VAL A O 1
ATOM 644 N N . VAL A 1 90 ? 9.940 0.851 0.815 1.00 87.31 90 VAL A N 1
ATOM 645 C CA . VAL A 1 90 ? 8.620 0.212 0.962 1.00 87.31 90 VAL A CA 1
ATOM 646 C C . VAL A 1 90 ? 8.557 -0.685 2.200 1.00 87.31 90 VAL A C 1
ATOM 648 O O . VAL A 1 90 ? 7.500 -0.783 2.817 1.00 87.31 90 VAL A O 1
ATOM 651 N N . PHE A 1 91 ? 9.671 -1.287 2.626 1.00 87.31 91 PHE A N 1
ATOM 652 C CA . PHE A 1 91 ? 9.710 -2.087 3.853 1.00 87.31 91 PHE A CA 1
ATOM 653 C C . PHE A 1 91 ? 9.269 -1.287 5.092 1.00 87.31 91 PHE A C 1
ATOM 655 O O . PHE A 1 91 ? 8.547 -1.808 5.942 1.00 87.31 91 PHE A O 1
ATOM 662 N N . PHE A 1 92 ? 9.596 0.008 5.158 1.00 85.50 92 PHE A N 1
ATOM 663 C CA . PHE A 1 92 ? 9.137 0.881 6.243 1.00 85.50 92 PHE A CA 1
ATOM 664 C C . PHE A 1 92 ? 7.611 1.066 6.271 1.00 85.50 92 PHE A C 1
ATOM 666 O O . PHE A 1 92 ? 7.056 1.335 7.334 1.00 85.50 92 PHE A O 1
ATOM 673 N N . ALA A 1 93 ? 6.906 0.866 5.151 1.00 85.69 93 ALA A N 1
ATOM 674 C CA . ALA A 1 93 ? 5.443 0.921 5.113 1.00 85.69 93 ALA A CA 1
ATOM 675 C C . ALA A 1 93 ? 4.774 -0.243 5.873 1.00 85.69 93 ALA A C 1
ATOM 677 O O . ALA A 1 93 ? 3.591 -0.152 6.197 1.00 85.69 93 ALA A O 1
ATOM 678 N N . PHE A 1 94 ? 5.516 -1.313 6.185 1.00 83.81 94 PHE A N 1
ATOM 679 C CA . PHE A 1 94 ? 5.039 -2.430 7.009 1.00 83.81 94 PHE A CA 1
ATOM 680 C C . PHE A 1 94 ? 5.245 -2.212 8.516 1.00 83.81 94 PHE A C 1
ATOM 682 O O . PHE A 1 94 ? 4.812 -3.041 9.323 1.00 83.81 94 PHE A O 1
ATOM 689 N N . ILE A 1 95 ? 5.863 -1.098 8.928 1.00 86.88 95 ILE A N 1
ATOM 690 C CA . ILE A 1 95 ? 5.980 -0.756 10.349 1.00 86.88 95 ILE A CA 1
ATOM 691 C C . ILE A 1 95 ? 4.581 -0.554 10.936 1.00 86.88 95 ILE A C 1
ATOM 693 O O . ILE A 1 95 ? 3.784 0.236 10.436 1.00 86.88 95 ILE A O 1
ATOM 697 N N . GLY A 1 96 ? 4.294 -1.262 12.029 1.00 77.94 96 GLY A N 1
ATOM 698 C CA . GLY A 1 96 ? 2.997 -1.217 12.708 1.00 77.94 96 GLY A CA 1
ATOM 699 C C . GLY A 1 96 ? 2.070 -2.389 12.386 1.00 77.94 96 GLY A C 1
ATOM 700 O O . GLY A 1 96 ? 1.002 -2.478 12.987 1.00 77.94 96 GLY A O 1
ATOM 701 N N . PHE A 1 97 ? 2.477 -3.328 11.520 1.00 81.38 97 PHE A N 1
ATOM 702 C CA . PHE A 1 97 ? 1.746 -4.591 11.345 1.00 81.38 97 PHE A CA 1
ATOM 703 C C . PHE A 1 97 ? 1.647 -5.397 12.657 1.00 81.38 97 PHE A C 1
ATOM 705 O O . PHE A 1 97 ? 0.612 -5.994 12.938 1.00 81.38 97 PHE A O 1
ATOM 712 N N . ASP A 1 98 ? 2.674 -5.324 13.507 1.00 81.81 98 ASP A N 1
ATOM 713 C CA . ASP A 1 98 ? 2.717 -5.958 14.834 1.00 81.81 98 ASP A CA 1
ATOM 714 C C . ASP A 1 98 ? 1.565 -5.518 15.766 1.00 81.81 98 ASP A C 1
ATOM 716 O O . ASP A 1 98 ? 1.028 -6.310 16.542 1.00 81.81 98 ASP A O 1
ATOM 720 N N . VAL A 1 99 ? 1.088 -4.275 15.618 1.00 75.31 99 VAL A N 1
ATOM 721 C CA . VAL A 1 99 ? -0.058 -3.743 16.379 1.00 75.31 99 VAL A CA 1
ATOM 722 C C . VAL A 1 99 ? -1.366 -4.419 15.962 1.00 75.31 99 VAL A C 1
ATOM 724 O O . VAL A 1 99 ? -2.254 -4.604 16.789 1.00 75.31 99 VAL A O 1
ATOM 727 N N . VAL A 1 100 ? -1.493 -4.814 14.693 1.00 70.56 100 VAL A N 1
ATOM 728 C CA . VAL A 1 100 ? -2.667 -5.546 14.194 1.00 70.56 100 VAL A CA 1
ATOM 729 C C . VAL A 1 100 ? -2.622 -7.006 14.643 1.00 70.56 100 VAL A C 1
ATOM 731 O O . VAL A 1 100 ? -3.660 -7.558 14.991 1.00 70.56 100 VAL A O 1
ATOM 734 N N . ALA A 1 101 ? -1.432 -7.613 14.678 1.00 75.00 101 ALA A N 1
ATOM 735 C CA . ALA A 1 101 ? -1.251 -8.996 15.118 1.00 75.00 101 ALA A CA 1
ATOM 736 C C . ALA A 1 101 ? -1.482 -9.181 16.629 1.00 75.00 101 ALA A C 1
ATOM 738 O O . ALA A 1 101 ? -1.989 -10.218 17.042 1.00 75.00 101 ALA A O 1
ATOM 739 N N . THR A 1 102 ? -1.149 -8.174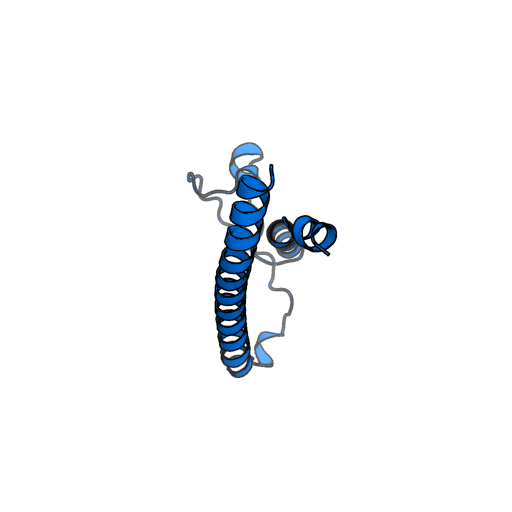 17.443 1.00 73.56 102 THR A N 1
ATOM 740 C CA . THR A 1 102 ? -1.290 -8.232 18.911 1.00 73.56 102 THR A CA 1
ATOM 741 C C . THR A 1 102 ? -2.678 -7.802 19.407 1.00 73.56 102 THR A C 1
ATOM 743 O O . THR A 1 102 ? -3.065 -8.130 20.524 1.00 73.56 102 THR A O 1
ATOM 746 N N . ALA A 1 103 ? -3.439 -7.052 18.602 1.00 64.44 103 ALA A N 1
ATOM 747 C CA . ALA A 1 103 ? -4.780 -6.575 18.960 1.00 64.44 103 ALA A CA 1
ATOM 748 C C . ALA A 1 103 ? -5.919 -7.566 18.629 1.00 64.44 103 ALA A C 1
ATOM 750 O O . ALA A 1 103 ? -7.082 -7.230 18.873 1.00 64.44 103 ALA A O 1
ATOM 751 N N . ALA A 1 104 ? -5.596 -8.725 18.042 1.00 51.84 104 ALA A N 1
ATOM 752 C CA . ALA A 1 104 ? -6.533 -9.793 17.683 1.00 51.84 104 ALA A CA 1
ATOM 753 C C . ALA A 1 104 ? -6.740 -10.804 18.820 1.00 51.84 104 ALA A C 1
ATOM 755 O O . ALA A 1 104 ? -5.769 -11.077 19.560 1.00 51.84 104 ALA A O 1
#

Radius of gyration: 22.35 Å; chains: 1; bounding box: 47×30×65 Å

pLDDT: mean 80.31, std 10.41, range [51.84, 97.12]

Foldseek 3Di:
DVVVVVVVVVVVVVVVVVVVVVVVVVVVVVVVCVVVVVVVDDPVVCVVVWPDWAFDPPPVDPPAPVCCVVPVGGQTCTDPSNVVVVVVVVVVVCPCVVVVVVVD

Sequence (104 aa):
MLVLTAVLVLGMKLSARVTSVVVAIKVAVVLVVIIAGAFFVKGGNYSPFIPKAEPVTAGGNLKAPLIELMFGWAPSNFGVMGIFTAASVVFFAFIGFDVVATAA

Secondary structure (DSSP, 8-state):
-HHHHHHHHHHHHHHHHHHHHHHHHHHHHHHHHHHHHHHT--GGGGSSSSPPPEEP----STTS-HHHHHH-PPPEESHHHHHHHHHHHHHGGGTTHHHHHH--